Protein AF-A0A368B8K3-F1 (afdb_monomer_lite)

Foldseek 3Di:
DVCCLQDLVNLLLLLLVLCCVQPLPVQPVDPDPDCSVVCSVPRNVLSCVPCSVLSVVLSCCLLVVVDDNVVSLCVSLVCQLVCCCPRRVGPSVSSNVSSVVSSVVVVVSSVVSVVVD

Structure (mmCIF, N/CA/C/O backbone):
data_AF-A0A368B8K3-F1
#
_entry.id   AF-A0A368B8K3-F1
#
loop_
_atom_site.group_PDB
_atom_site.id
_atom_site.type_symbol
_atom_site.label_atom_id
_atom_site.label_alt_id
_atom_site.label_comp_id
_atom_site.label_asym_id
_atom_site.label_entity_id
_atom_site.label_seq_id
_atom_site.pdbx_PDB_ins_code
_atom_site.Cartn_x
_atom_site.Cartn_y
_atom_site.Cartn_z
_atom_site.occupancy
_atom_site.B_iso_or_equiv
_atom_site.auth_seq_id
_atom_site.auth_comp_id
_atom_site.auth_asym_id
_atom_site.auth_atom_id
_atom_site.pdbx_PDB_model_num
ATOM 1 N N . MET A 1 1 ? -22.021 7.326 3.761 1.00 44.00 1 MET A N 1
ATOM 2 C CA . MET A 1 1 ? -20.615 7.774 3.904 1.00 44.00 1 MET A CA 1
ATOM 3 C C . MET A 1 1 ? -19.718 6.682 4.477 1.00 44.00 1 MET A C 1
ATOM 5 O O . MET A 1 1 ? -18.581 6.598 4.039 1.00 44.00 1 MET A O 1
ATOM 9 N N . GLU A 1 2 ? -20.219 5.807 5.356 1.00 50.88 2 GLU A N 1
ATOM 10 C CA . GLU A 1 2 ? -19.460 4.675 5.924 1.00 50.88 2 GLU A CA 1
ATOM 11 C C . GLU A 1 2 ? -18.819 3.769 4.862 1.00 50.88 2 GLU A C 1
ATOM 13 O O . GLU A 1 2 ? -17.630 3.496 4.945 1.00 50.88 2 GLU A O 1
ATOM 18 N N . TYR A 1 3 ? -19.544 3.410 3.793 1.00 48.22 3 TYR A N 1
ATOM 19 C CA . TYR A 1 3 ? -19.029 2.558 2.704 1.00 48.22 3 TYR A CA 1
ATOM 20 C C . TYR A 1 3 ? -17.790 3.108 1.974 1.00 48.22 3 TYR A C 1
ATOM 22 O O . TYR A 1 3 ? -16.981 2.330 1.472 1.00 48.22 3 TYR A O 1
ATOM 30 N N . PHE A 1 4 ? -17.630 4.434 1.900 1.00 47.19 4 PHE A N 1
ATOM 31 C CA . PHE A 1 4 ? -16.446 5.045 1.285 1.00 47.19 4 PHE A CA 1
ATOM 32 C C . PHE A 1 4 ? -15.253 5.050 2.243 1.00 47.19 4 PHE A C 1
ATOM 34 O O . PHE A 1 4 ? -14.121 4.907 1.801 1.00 47.19 4 PHE A O 1
ATOM 41 N N . VAL A 1 5 ? -15.490 5.170 3.551 1.00 52.84 5 VAL A N 1
ATOM 42 C CA . VAL A 1 5 ? -14.419 5.139 4.555 1.00 52.84 5 VAL A CA 1
ATOM 43 C C . VAL A 1 5 ? -13.932 3.713 4.794 1.00 52.84 5 VAL A C 1
ATOM 45 O O . VAL A 1 5 ? -12.755 3.545 5.097 1.00 52.84 5 VAL A O 1
ATOM 48 N N . THR A 1 6 ? -14.783 2.694 4.627 1.00 60.03 6 THR A N 1
ATOM 49 C CA . THR A 1 6 ? -14.506 1.302 5.031 1.00 60.03 6 THR A CA 1
ATOM 50 C C . THR A 1 6 ? -14.031 0.371 3.916 1.00 60.03 6 THR A C 1
ATOM 52 O O . THR A 1 6 ? -13.554 -0.722 4.219 1.00 60.03 6 THR A O 1
ATOM 55 N N . SER A 1 7 ? -14.129 0.761 2.641 1.00 76.69 7 SER A N 1
ATOM 56 C CA . SER A 1 7 ? -13.900 -0.188 1.547 1.00 76.69 7 SER A CA 1
ATOM 57 C C . SER A 1 7 ? -12.412 -0.411 1.227 1.00 76.69 7 SER A C 1
ATOM 59 O O . SER A 1 7 ? -11.745 0.525 0.781 1.00 76.69 7 SER A O 1
ATOM 61 N N . PRO A 1 8 ? -11.897 -1.655 1.311 1.00 79.62 8 PRO A N 1
ATOM 62 C CA . PRO A 1 8 ? -10.548 -1.996 0.850 1.00 79.62 8 PRO A CA 1
ATOM 63 C C . PRO A 1 8 ? -10.360 -1.839 -0.674 1.00 79.62 8 PRO A C 1
ATOM 65 O O . PRO A 1 8 ? -9.225 -1.782 -1.145 1.00 79.62 8 PRO A O 1
ATOM 68 N N . LEU A 1 9 ? -11.446 -1.699 -1.459 1.00 81.44 9 LEU A N 1
ATOM 69 C CA . LEU A 1 9 ? -11.365 -1.277 -2.872 1.00 81.44 9 LEU A CA 1
ATOM 70 C C . LEU A 1 9 ? -10.834 0.134 -3.003 1.00 81.44 9 LEU A C 1
ATOM 72 O O . LEU A 1 9 ? -10.053 0.392 -3.916 1.00 81.44 9 LEU A O 1
ATOM 76 N N . LEU A 1 10 ? -11.225 1.031 -2.102 1.00 83.75 10 LEU A N 1
ATOM 77 C CA . LEU A 1 10 ? -10.776 2.409 -2.180 1.00 83.75 10 LEU A CA 1
ATOM 78 C C . LEU A 1 10 ? -9.271 2.513 -1.911 1.00 83.75 10 LEU A C 1
ATOM 80 O O . LEU A 1 10 ? -8.584 3.232 -2.630 1.00 83.75 10 LEU A O 1
ATOM 84 N N . ASP A 1 11 ? -8.750 1.737 -0.959 1.00 86.19 11 ASP A N 1
ATOM 85 C CA . ASP A 1 11 ? -7.312 1.674 -0.666 1.00 86.19 11 ASP A CA 1
ATOM 86 C C . ASP A 1 11 ? -6.508 1.275 -1.905 1.00 86.19 11 ASP A C 1
ATOM 88 O O . ASP A 1 11 ? -5.478 1.866 -2.225 1.00 86.19 11 ASP A O 1
ATOM 92 N N . LEU A 1 12 ? -7.013 0.289 -2.645 1.00 84.75 12 LEU A N 1
ATOM 93 C CA . LEU A 1 12 ? -6.389 -0.189 -3.870 1.00 84.75 12 LEU A CA 1
ATOM 94 C C . LEU A 1 12 ? -6.479 0.811 -5.019 1.00 84.75 12 LEU A C 1
ATOM 96 O O . LEU A 1 12 ? -5.519 0.966 -5.781 1.00 84.75 12 LEU A O 1
ATOM 100 N N . VAL A 1 13 ? -7.606 1.513 -5.137 1.00 85.00 13 VAL A N 1
ATOM 101 C CA . VAL A 1 13 ? -7.756 2.629 -6.078 1.00 85.00 13 VAL A CA 1
ATOM 102 C C . VAL A 1 13 ? -6.760 3.739 -5.738 1.00 85.00 13 VAL A C 1
ATOM 104 O O . VAL A 1 13 ? -6.095 4.265 -6.623 1.00 85.00 13 VAL A O 1
ATOM 107 N N . ILE A 1 14 ? -6.574 4.063 -4.460 1.00 87.50 14 ILE A N 1
ATOM 108 C CA . ILE A 1 14 ? -5.621 5.097 -4.042 1.00 87.50 14 ILE A CA 1
ATOM 109 C C . ILE A 1 14 ? -4.185 4.654 -4.307 1.00 87.50 14 ILE A C 1
ATOM 111 O O . ILE A 1 14 ? -3.414 5.424 -4.876 1.00 87.50 14 ILE A O 1
ATOM 115 N N . LEU A 1 15 ? -3.829 3.408 -3.989 1.00 86.94 15 LEU A N 1
ATOM 116 C CA . LEU A 1 15 ? -2.506 2.865 -4.292 1.00 86.94 15 LEU A CA 1
ATOM 117 C C . LEU A 1 15 ? -2.207 2.916 -5.797 1.00 86.94 15 LEU A C 1
ATOM 119 O O . LEU A 1 15 ? -1.130 3.354 -6.199 1.00 86.94 15 LEU A O 1
ATOM 123 N N . THR A 1 16 ? -3.166 2.524 -6.638 1.00 82.50 16 THR A N 1
ATOM 124 C CA . THR A 1 16 ? -3.013 2.598 -8.100 1.00 82.50 16 THR A CA 1
ATOM 125 C C . THR A 1 16 ? -2.914 4.040 -8.598 1.00 82.50 16 THR A C 1
ATOM 127 O O . THR A 1 16 ? -2.057 4.329 -9.430 1.00 82.50 16 THR A O 1
ATOM 130 N N . VAL A 1 17 ? -3.685 4.980 -8.049 1.00 84.25 17 VAL A N 1
ATOM 131 C CA . VAL A 1 17 ? -3.542 6.411 -8.366 1.00 84.25 17 VAL A CA 1
ATOM 132 C C . VAL A 1 17 ? -2.158 6.938 -7.971 1.00 84.25 17 VAL A C 1
ATOM 134 O O . VAL A 1 17 ? -1.524 7.632 -8.763 1.00 84.25 17 VAL A O 1
ATOM 137 N N . LEU A 1 18 ? -1.637 6.576 -6.796 1.00 86.38 18 LEU A N 1
ATOM 138 C CA . LEU A 1 18 ? -0.289 6.966 -6.368 1.00 86.38 18 LEU A CA 1
ATOM 139 C C . LEU A 1 18 ? 0.784 6.396 -7.303 1.00 86.38 18 LEU A C 1
ATOM 141 O O . LEU A 1 18 ? 1.700 7.114 -7.702 1.00 86.38 18 LEU A O 1
ATOM 145 N N . MET A 1 19 ? 0.654 5.131 -7.703 1.00 81.06 19 MET A N 1
ATOM 146 C CA . MET A 1 19 ? 1.542 4.520 -8.695 1.00 81.06 19 MET A CA 1
ATOM 147 C C . MET A 1 19 ? 1.473 5.244 -10.044 1.00 81.06 19 MET A C 1
ATOM 149 O O . MET A 1 19 ? 2.508 5.460 -10.670 1.00 81.06 19 MET A O 1
ATOM 153 N N . PHE A 1 20 ? 0.289 5.675 -10.480 1.00 80.06 20 PHE A N 1
ATOM 154 C CA . PHE A 1 20 ? 0.143 6.468 -11.699 1.00 80.06 20 PHE A CA 1
ATOM 155 C C . PHE A 1 20 ? 0.825 7.835 -11.570 1.00 80.06 20 PHE A C 1
ATOM 157 O O . PHE A 1 20 ? 1.594 8.232 -12.437 1.00 80.06 20 PHE A O 1
ATOM 164 N N . ILE A 1 21 ? 0.606 8.554 -10.471 1.00 81.75 21 ILE A N 1
ATOM 165 C CA . ILE A 1 21 ? 1.192 9.886 -10.271 1.00 81.75 21 ILE A CA 1
ATOM 166 C C . ILE A 1 21 ? 2.723 9.812 -10.211 1.00 81.75 21 ILE A C 1
ATOM 168 O O . ILE A 1 21 ? 3.409 10.618 -10.838 1.00 81.75 21 ILE A O 1
ATOM 172 N N . PHE A 1 22 ? 3.268 8.849 -9.464 1.00 80.56 22 PHE A N 1
ATOM 173 C CA . PHE A 1 22 ? 4.697 8.818 -9.152 1.00 80.56 22 PHE A CA 1
ATOM 174 C C . PHE A 1 22 ? 5.537 7.925 -10.066 1.00 80.56 22 PHE A C 1
ATOM 176 O O . PHE A 1 22 ? 6.749 8.139 -10.131 1.00 80.56 22 PHE A O 1
ATOM 183 N N . ALA A 1 23 ? 4.937 6.948 -10.750 1.00 72.00 23 ALA A N 1
ATOM 184 C CA . ALA A 1 23 ? 5.664 5.921 -11.500 1.00 72.00 23 ALA A CA 1
ATOM 185 C C . ALA A 1 23 ? 5.148 5.677 -12.933 1.00 72.00 23 ALA A C 1
ATOM 187 O O . ALA A 1 23 ? 5.646 4.771 -13.590 1.00 72.00 23 ALA A O 1
ATOM 188 N N . ARG A 1 24 ? 4.213 6.481 -13.469 1.00 66.88 24 ARG A N 1
ATOM 189 C CA . ARG A 1 24 ? 3.629 6.296 -14.823 1.00 66.88 24 ARG A CA 1
ATOM 190 C C . ARG A 1 24 ? 4.637 6.194 -15.974 1.00 66.88 24 ARG A C 1
ATOM 192 O O . ARG A 1 24 ? 4.331 5.531 -16.960 1.00 66.88 24 ARG A O 1
ATOM 199 N N . HIS A 1 25 ? 5.772 6.888 -15.894 1.00 56.66 25 HIS A N 1
ATOM 200 C CA . HIS A 1 25 ? 6.722 7.024 -17.010 1.00 56.66 25 HIS A CA 1
ATOM 201 C C . HIS A 1 25 ? 7.987 6.163 -16.882 1.00 56.66 25 HIS A C 1
ATOM 203 O O . HIS A 1 25 ? 8.699 6.005 -17.863 1.00 56.66 25 HIS A O 1
ATOM 209 N N . GLU A 1 26 ? 8.256 5.596 -15.705 1.00 54.81 26 GLU A N 1
ATOM 210 C CA . GLU A 1 26 ? 9.460 4.779 -15.403 1.00 54.81 26 GLU A CA 1
ATOM 211 C C . GLU A 1 26 ? 9.097 3.293 -15.235 1.00 54.81 26 GLU A C 1
ATOM 213 O O . GLU A 1 26 ? 9.744 2.483 -14.580 1.00 54.81 26 GLU A O 1
ATOM 218 N N . ALA A 1 27 ? 7.957 3.000 -15.819 1.00 52.84 27 ALA A N 1
ATOM 219 C CA . ALA A 1 27 ? 7.172 1.814 -15.786 1.00 52.84 27 ALA A CA 1
ATOM 220 C C . ALA A 1 27 ? 7.633 0.843 -16.871 1.00 52.84 27 ALA A C 1
ATOM 222 O O . ALA A 1 27 ? 6.938 0.669 -17.870 1.00 52.84 27 ALA A O 1
ATOM 223 N N . ASP A 1 28 ? 8.782 0.194 -16.703 1.00 48.56 28 ASP A N 1
ATOM 224 C CA . ASP A 1 28 ? 9.299 -0.781 -17.682 1.00 48.56 28 ASP A CA 1
ATOM 225 C C . ASP A 1 28 ? 8.441 -2.070 -17.789 1.00 48.56 28 ASP A C 1
ATOM 227 O O . ASP A 1 28 ? 8.899 -3.123 -18.228 1.00 48.56 28 ASP A O 1
ATOM 231 N N . TRP A 1 29 ? 7.162 -2.026 -17.401 1.00 53.97 29 TRP A N 1
ATOM 232 C CA . TRP A 1 29 ? 6.196 -3.111 -17.574 1.00 53.97 29 TRP A CA 1
ATOM 233 C C . TRP A 1 29 ? 5.579 -3.173 -18.983 1.00 53.97 29 TRP A C 1
ATOM 235 O O . TRP A 1 29 ? 4.702 -4.005 -19.22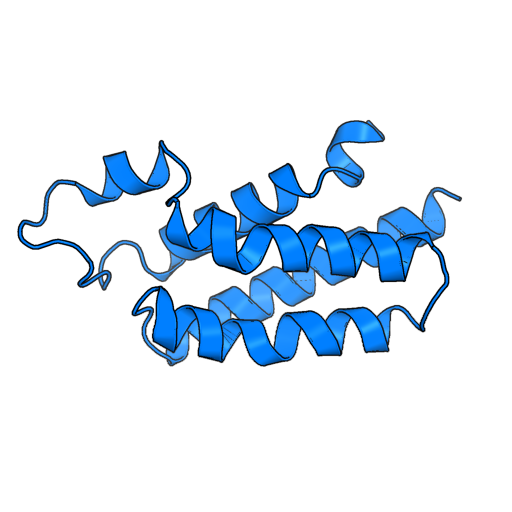2 1.00 53.97 29 TRP A O 1
ATOM 245 N N . GLU A 1 30 ? 6.032 -2.334 -19.921 1.00 44.22 30 GLU A N 1
ATOM 246 C CA . GLU A 1 30 ? 5.542 -2.285 -21.300 1.00 44.22 30 GLU A CA 1
ATOM 247 C C . GLU A 1 30 ? 6.636 -2.568 -22.340 1.00 44.22 30 GLU A C 1
ATOM 249 O O . GLU A 1 30 ? 7.451 -1.693 -22.637 1.00 44.22 30 GLU A O 1
ATOM 254 N N . PRO A 1 31 ? 6.608 -3.732 -23.017 1.00 40.75 31 PRO A N 1
ATOM 255 C CA . PRO A 1 31 ? 7.189 -3.836 -24.345 1.00 40.75 31 PRO A CA 1
ATOM 256 C C . PRO A 1 31 ? 6.277 -3.058 -25.313 1.00 40.75 31 PRO A C 1
ATOM 258 O O . PRO A 1 31 ? 5.378 -3.621 -25.933 1.00 40.75 31 PRO A O 1
ATOM 261 N N . GLY A 1 32 ? 6.458 -1.736 -25.384 1.00 44.56 32 GLY A N 1
ATOM 262 C CA . GLY A 1 32 ? 5.737 -0.840 -26.296 1.00 44.56 32 GLY A CA 1
ATOM 263 C C . GLY A 1 32 ? 5.027 0.305 -25.573 1.00 44.56 32 GLY A C 1
ATOM 264 O O . GLY A 1 32 ? 3.926 0.130 -25.059 1.00 44.56 32 GLY A O 1
ATOM 265 N N . GLY A 1 33 ? 5.658 1.484 -25.570 1.00 43.91 33 GLY A N 1
ATOM 266 C CA . GLY A 1 33 ? 5.277 2.677 -24.802 1.00 43.91 33 GLY A CA 1
ATOM 267 C C . GLY A 1 33 ? 3.986 3.389 -25.225 1.00 43.91 33 GLY A C 1
ATOM 268 O O . GLY A 1 33 ? 4.016 4.571 -25.552 1.00 43.91 33 GLY A O 1
ATOM 269 N N . SER A 1 34 ? 2.842 2.705 -25.192 1.00 38.25 34 SER A N 1
ATOM 270 C CA . SER A 1 34 ? 1.531 3.314 -25.470 1.00 38.25 34 SER A CA 1
ATOM 271 C C . SER A 1 34 ? 0.369 2.737 -24.646 1.00 38.25 34 SER A C 1
ATOM 273 O O . SER A 1 34 ? -0.772 3.159 -24.848 1.00 38.25 34 SER A O 1
ATOM 275 N N . ARG A 1 35 ? 0.589 1.788 -23.726 1.00 45.62 35 ARG A N 1
ATOM 276 C CA . ARG A 1 35 ? -0.495 1.094 -22.998 1.00 45.62 35 ARG A CA 1
ATOM 277 C C . ARG A 1 35 ? -0.617 1.478 -21.522 1.00 45.62 35 ARG A C 1
ATOM 279 O O . ARG A 1 35 ? -1.556 1.009 -20.871 1.00 45.62 35 ARG A O 1
ATOM 286 N N . SER A 1 36 ? 0.217 2.396 -21.025 1.00 45.06 36 SER A N 1
ATOM 287 C CA . SER A 1 36 ? 0.257 2.684 -19.585 1.00 45.06 36 SER A CA 1
ATOM 288 C C . SER A 1 36 ? -1.071 3.246 -19.083 1.00 45.06 36 SER A C 1
ATOM 290 O O . SER A 1 36 ? -1.515 2.908 -17.995 1.00 45.06 36 SER A O 1
ATOM 292 N N . ALA A 1 37 ? -1.798 3.997 -19.915 1.00 43.34 37 ALA A N 1
ATOM 293 C CA . ALA A 1 37 ? -3.134 4.499 -19.590 1.00 43.34 37 ALA A CA 1
ATOM 294 C C . ALA A 1 37 ? -4.234 3.409 -19.547 1.00 43.34 37 ALA A C 1
ATOM 296 O O . ALA A 1 37 ? -5.192 3.542 -18.784 1.00 43.34 37 ALA A O 1
ATOM 297 N N . MET A 1 38 ? -4.107 2.321 -20.321 1.00 38.34 38 MET A N 1
ATOM 298 C CA . MET A 1 38 ? -5.080 1.211 -20.328 1.00 38.34 38 MET A CA 1
ATOM 299 C C . MET A 1 38 ? -4.868 0.226 -19.165 1.00 38.34 38 MET A C 1
ATOM 301 O O . MET A 1 38 ? -5.824 -0.345 -18.649 1.00 38.34 38 MET A O 1
ATOM 305 N N . PHE A 1 39 ? -3.627 0.073 -18.697 1.00 47.44 39 PHE A N 1
ATOM 306 C CA . PHE A 1 39 ? -3.285 -0.770 -17.541 1.00 47.44 39 PHE A CA 1
ATOM 307 C C . PHE A 1 39 ? -3.611 -0.142 -16.176 1.00 47.44 39 PHE A C 1
ATOM 309 O O . PHE A 1 39 ? -3.560 -0.833 -15.163 1.00 47.44 39 PHE A O 1
ATOM 316 N N . PHE A 1 40 ? -3.908 1.161 -16.138 1.00 48.81 40 PHE A N 1
ATOM 317 C CA . PHE A 1 40 ? -4.390 1.859 -14.940 1.00 48.81 40 PHE A CA 1
ATOM 318 C C . PHE A 1 40 ? -5.913 2.028 -14.914 1.00 48.81 40 PHE A C 1
ATOM 320 O O . PHE A 1 40 ? -6.482 2.195 -13.839 1.00 48.81 40 PHE A O 1
ATOM 327 N N . THR A 1 41 ? -6.582 1.974 -16.071 1.00 46.47 41 THR A N 1
ATOM 328 C CA . THR A 1 41 ? -8.054 2.012 -16.159 1.00 46.47 41 THR A CA 1
ATOM 329 C C . THR A 1 41 ? -8.690 0.679 -15.763 1.00 46.47 41 THR A C 1
ATOM 331 O O . THR A 1 41 ? -9.774 0.672 -15.187 1.00 46.47 41 THR A O 1
ATOM 334 N N . LEU A 1 42 ? -7.996 -0.439 -15.988 1.00 52.12 42 LEU A N 1
ATOM 335 C CA . LEU A 1 42 ? -8.264 -1.717 -15.330 1.00 52.12 42 LEU A CA 1
ATOM 336 C C . LEU A 1 42 ? -7.207 -1.924 -14.252 1.00 52.12 42 LEU A C 1
ATOM 338 O O . LEU A 1 42 ? -6.030 -1.975 -14.586 1.00 52.12 42 LEU A O 1
ATOM 342 N N . LEU A 1 43 ? -7.613 -2.042 -12.981 1.00 55.47 43 LEU A N 1
ATOM 343 C CA . LEU A 1 43 ? -6.726 -2.383 -11.861 1.00 55.47 43 LEU A CA 1
ATOM 344 C C . LEU A 1 43 ? -5.715 -3.444 -12.324 1.00 55.47 43 LEU A C 1
ATOM 346 O O . LEU A 1 43 ? -6.126 -4.540 -12.710 1.00 55.47 43 LEU A O 1
ATOM 350 N N . ASN A 1 44 ? -4.414 -3.129 -12.323 1.00 67.06 44 ASN A N 1
ATOM 351 C CA . ASN A 1 44 ? -3.407 -4.107 -12.718 1.00 67.06 44 ASN A CA 1
ATOM 352 C C . ASN A 1 44 ? -3.630 -5.372 -11.868 1.00 67.06 44 ASN A C 1
ATOM 354 O O . ASN A 1 44 ? -3.562 -5.284 -10.637 1.00 67.06 44 ASN A O 1
ATOM 358 N N . PRO A 1 45 ? -3.909 -6.539 -12.475 1.00 69.25 45 PRO A N 1
ATOM 359 C CA . PRO A 1 45 ? -4.298 -7.731 -11.729 1.00 69.25 45 PRO A CA 1
ATOM 360 C C . PRO A 1 45 ? -3.220 -8.149 -10.725 1.00 69.25 45 PRO A C 1
ATOM 362 O O . PRO A 1 45 ? -3.543 -8.668 -9.662 1.00 69.25 45 PRO A O 1
ATOM 365 N N . LYS A 1 46 ? -1.943 -7.839 -10.995 1.00 73.44 46 LYS A N 1
ATOM 366 C CA . LYS A 1 46 ? -0.849 -8.050 -10.037 1.00 73.44 46 LYS A CA 1
ATOM 367 C C . LYS A 1 46 ? -1.005 -7.180 -8.791 1.00 73.44 46 LYS A C 1
ATOM 369 O O . LYS A 1 46 ? -0.829 -7.670 -7.682 1.00 73.44 46 LYS A O 1
ATOM 374 N N . VAL A 1 47 ? -1.361 -5.909 -8.969 1.00 77.12 47 VAL A N 1
ATOM 375 C CA . VAL A 1 47 ? -1.572 -4.966 -7.863 1.00 77.12 47 VAL A CA 1
ATOM 376 C C . VAL A 1 47 ? -2.787 -5.398 -7.040 1.00 77.12 47 VAL A C 1
ATOM 378 O O . VAL A 1 47 ? -2.701 -5.462 -5.817 1.00 77.12 47 VAL A O 1
ATOM 381 N N . ALA A 1 48 ? -3.877 -5.798 -7.700 1.00 79.94 48 ALA A N 1
ATOM 382 C CA . ALA A 1 48 ? -5.043 -6.360 -7.023 1.00 79.94 48 ALA A CA 1
ATOM 383 C C . ALA A 1 48 ? -4.657 -7.577 -6.167 1.00 79.94 48 ALA A C 1
ATOM 385 O O . ALA A 1 48 ? -4.869 -7.577 -4.964 1.00 79.94 48 ALA A O 1
ATOM 386 N N . ILE A 1 49 ? -4.024 -8.591 -6.762 1.00 82.75 49 ILE A N 1
ATOM 387 C CA . ILE A 1 49 ? -3.713 -9.856 -6.081 1.00 82.75 49 ILE A CA 1
ATOM 388 C C . ILE A 1 49 ? -2.751 -9.656 -4.901 1.00 82.75 49 ILE A C 1
ATOM 390 O O . ILE A 1 49 ? -2.910 -10.300 -3.867 1.00 82.75 49 ILE A O 1
ATOM 394 N N . ILE A 1 50 ? -1.763 -8.770 -5.038 1.00 82.75 50 ILE A N 1
ATOM 395 C CA . ILE A 1 50 ? -0.720 -8.580 -4.021 1.00 82.75 50 ILE A CA 1
ATOM 396 C C . ILE A 1 50 ? -1.198 -7.668 -2.888 1.00 82.75 50 ILE A C 1
ATOM 398 O O . ILE A 1 50 ? -0.956 -7.969 -1.719 1.00 82.75 50 ILE A O 1
ATOM 402 N N . PHE A 1 51 ? -1.871 -6.560 -3.212 1.00 85.94 51 PHE A N 1
ATOM 403 C CA . PHE A 1 51 ? -2.179 -5.516 -2.232 1.00 85.94 51 PHE A CA 1
ATOM 404 C C . PHE A 1 51 ? -3.621 -5.568 -1.711 1.00 85.94 51 PHE A C 1
ATOM 406 O O . PHE A 1 51 ? -3.862 -5.070 -0.613 1.00 85.94 51 PHE A O 1
ATOM 413 N N . TRP A 1 52 ? -4.564 -6.225 -2.406 1.00 83.94 52 TRP A N 1
ATOM 414 C CA . TRP A 1 52 ? -5.933 -6.428 -1.895 1.00 83.94 52 TRP A CA 1
ATOM 415 C C . TRP A 1 52 ? -5.943 -7.107 -0.524 1.00 83.94 52 TRP A C 1
ATOM 417 O O . TRP A 1 52 ? -6.534 -6.548 0.403 1.00 83.94 52 TRP A O 1
ATOM 427 N N . PRO A 1 53 ? -5.252 -8.251 -0.328 1.00 85.81 53 PRO A N 1
ATOM 428 C CA . PRO A 1 53 ? -5.257 -8.923 0.967 1.00 85.81 53 PRO A CA 1
ATOM 429 C C . PRO A 1 53 ? -4.652 -8.050 2.069 1.00 85.81 53 PRO A C 1
ATOM 431 O O . PRO A 1 53 ? -5.111 -8.096 3.203 1.00 85.81 53 PRO A O 1
ATOM 434 N N . GLN A 1 54 ? -3.657 -7.222 1.737 1.00 85.25 54 GLN A N 1
ATOM 435 C CA . GLN A 1 54 ? -3.007 -6.319 2.688 1.00 85.25 54 GLN A CA 1
ATOM 436 C C . GLN A 1 54 ? -3.941 -5.199 3.143 1.00 85.25 54 GLN A C 1
ATOM 438 O O . GLN A 1 54 ? -4.021 -4.925 4.336 1.00 85.25 54 GLN A O 1
ATOM 443 N N . CYS A 1 55 ? -4.686 -4.596 2.214 1.00 84.62 55 CYS A N 1
ATOM 444 C CA . CYS A 1 55 ? -5.664 -3.554 2.526 1.00 84.62 55 CYS A CA 1
ATOM 445 C C . CYS A 1 55 ? -6.799 -4.110 3.401 1.00 84.62 55 CYS A C 1
ATOM 447 O O . CYS A 1 55 ? -7.135 -3.532 4.435 1.00 84.62 55 CYS A O 1
ATOM 449 N N . VAL A 1 56 ? -7.327 -5.287 3.038 1.00 85.06 56 VAL A N 1
ATOM 450 C CA . VAL A 1 56 ? -8.355 -5.988 3.823 1.00 85.06 56 VAL A CA 1
ATOM 451 C C . VAL A 1 56 ? -7.846 -6.314 5.227 1.00 85.06 56 VAL A C 1
ATOM 453 O O . VAL A 1 56 ? -8.494 -5.959 6.208 1.00 85.06 56 VAL A O 1
ATOM 456 N N . LEU A 1 57 ? -6.679 -6.954 5.344 1.00 85.12 57 LEU A N 1
ATOM 457 C CA . LEU A 1 57 ? -6.123 -7.356 6.637 1.00 85.12 57 LEU A CA 1
ATOM 458 C C . LEU A 1 57 ? -5.786 -6.153 7.520 1.00 85.12 57 LEU A C 1
ATOM 460 O O . LEU A 1 57 ? -6.088 -6.186 8.708 1.00 85.12 57 LEU A O 1
ATOM 464 N N . CYS A 1 58 ? -5.219 -5.082 6.959 1.00 84.00 58 CYS A N 1
ATOM 465 C CA . CYS A 1 58 ? -4.925 -3.865 7.714 1.00 84.00 58 CYS A CA 1
ATOM 466 C C . CYS A 1 58 ? -6.198 -3.278 8.332 1.00 84.00 58 CYS A C 1
ATOM 468 O O . CYS A 1 58 ? -6.206 -2.931 9.510 1.00 84.00 58 CYS A O 1
ATOM 470 N N . ARG A 1 59 ? -7.290 -3.212 7.563 1.00 81.19 59 ARG A N 1
ATOM 471 C CA . ARG A 1 59 ? -8.579 -2.706 8.050 1.00 81.19 59 ARG A CA 1
ATOM 472 C C . ARG A 1 59 ? -9.219 -3.624 9.082 1.00 81.19 59 ARG A C 1
ATOM 474 O O . ARG A 1 59 ? -9.692 -3.126 10.095 1.00 81.19 59 ARG A O 1
ATOM 481 N N . LEU A 1 60 ? -9.198 -4.939 8.861 1.00 83.00 60 LEU A N 1
ATOM 482 C CA . LEU A 1 60 ? -9.716 -5.914 9.828 1.00 83.00 60 LEU A CA 1
ATOM 483 C 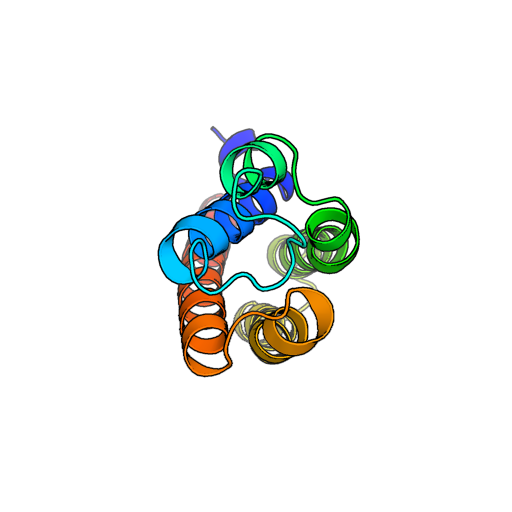C . LEU A 1 60 ? -8.968 -5.841 11.162 1.00 83.00 60 LEU A C 1
ATOM 485 O O . LEU A 1 60 ? -9.587 -5.903 12.217 1.00 83.00 60 LEU A O 1
ATOM 489 N N . LEU A 1 61 ? -7.646 -5.680 11.121 1.00 83.50 61 LEU A N 1
ATOM 490 C CA . LEU A 1 61 ? -6.822 -5.584 12.323 1.00 83.50 61 LEU A CA 1
ATOM 491 C C . LEU A 1 61 ? -7.027 -4.263 13.072 1.00 83.50 61 LEU A C 1
ATOM 493 O O . LEU A 1 61 ? -7.037 -4.266 14.299 1.00 83.50 61 LEU A O 1
ATOM 497 N N . VAL A 1 62 ? -7.202 -3.152 12.348 1.00 78.88 62 VAL A N 1
ATOM 498 C CA . VAL A 1 62 ? -7.443 -1.828 12.944 1.00 78.88 62 VAL A CA 1
ATOM 499 C C . VAL A 1 62 ? -8.861 -1.700 13.503 1.00 78.88 62 VAL A C 1
ATOM 501 O O . VAL A 1 62 ? -9.009 -1.203 14.615 1.00 78.88 62 VAL A O 1
ATOM 504 N N . GLY A 1 63 ? -9.877 -2.125 12.745 1.00 76.31 63 GLY A N 1
ATOM 505 C CA . GLY A 1 63 ? -11.289 -2.012 13.125 1.00 76.31 63 GLY A CA 1
ATOM 506 C C . GLY A 1 63 ? -11.783 -3.127 14.048 1.00 76.31 63 GLY A C 1
ATOM 507 O O . GLY A 1 63 ? -12.747 -2.935 14.769 1.00 76.31 63 GLY A O 1
ATOM 508 N N . GLY A 1 64 ? -11.126 -4.289 14.057 1.00 77.19 64 GLY A N 1
ATOM 509 C CA . GLY A 1 64 ? -11.445 -5.389 14.972 1.00 77.19 64 GLY A CA 1
ATOM 510 C C . GLY A 1 64 ? -10.760 -5.290 16.336 1.00 77.19 64 GLY A C 1
ATOM 511 O O . GLY A 1 64 ? -10.826 -6.250 17.098 1.00 77.19 64 GLY A O 1
ATOM 512 N N . ASP A 1 65 ? -10.042 -4.195 16.614 1.00 73.88 65 ASP A N 1
ATOM 513 C CA . ASP A 1 65 ? -9.287 -3.981 17.859 1.00 73.88 65 ASP A CA 1
ATOM 514 C C . ASP A 1 65 ? -8.270 -5.086 18.215 1.00 73.88 65 ASP A C 1
ATOM 516 O O . ASP A 1 65 ? -7.814 -5.205 19.351 1.00 73.88 65 ASP A O 1
ATOM 520 N N . LEU A 1 66 ? -7.857 -5.885 17.226 1.00 76.19 66 LEU A N 1
ATOM 521 C CA . LEU A 1 66 ? -7.019 -7.068 17.435 1.00 76.19 66 LEU A CA 1
ATOM 522 C C . LEU A 1 66 ? -5.576 -6.715 17.819 1.00 76.19 66 LEU A C 1
ATOM 524 O O . LEU A 1 66 ? -4.921 -7.482 18.525 1.00 76.19 66 LEU A O 1
ATOM 528 N N . ILE A 1 67 ? -5.067 -5.577 17.339 1.00 84.69 67 ILE A N 1
ATOM 529 C CA . ILE A 1 67 ? -3.719 -5.071 17.626 1.00 84.69 67 ILE A CA 1
ATOM 530 C C . ILE A 1 67 ? -3.704 -3.535 17.665 1.00 84.69 67 ILE A C 1
ATOM 532 O O . ILE A 1 67 ? -4.571 -2.895 17.064 1.00 84.69 67 ILE A O 1
ATOM 536 N N . PRO A 1 68 ? -2.692 -2.909 18.302 1.00 86.81 68 PRO A N 1
ATOM 537 C CA . PRO A 1 68 ? -2.549 -1.460 18.277 1.00 86.81 68 PRO A CA 1
ATOM 538 C C . PRO A 1 68 ? -2.470 -0.937 16.833 1.00 86.81 68 PRO A C 1
ATOM 540 O O . PRO A 1 68 ? -1.687 -1.472 16.039 1.00 86.81 68 PRO A O 1
ATOM 543 N N . PRO A 1 69 ? -3.194 0.137 16.472 1.00 84.06 69 PRO A N 1
ATOM 544 C CA . PRO A 1 69 ? -3.257 0.589 15.083 1.00 84.06 69 PRO A CA 1
ATOM 545 C C . PRO A 1 69 ? -1.904 0.984 14.489 1.00 84.06 69 PRO A C 1
ATOM 547 O O . PRO A 1 69 ? -1.644 0.745 13.315 1.00 84.06 69 PRO A O 1
ATOM 550 N N . ILE A 1 70 ? -1.004 1.521 15.315 1.00 85.50 70 ILE A N 1
ATOM 551 C CA . ILE A 1 70 ? 0.374 1.837 14.914 1.00 85.50 70 ILE A CA 1
ATOM 552 C C . ILE A 1 70 ? 1.113 0.566 14.472 1.00 85.50 70 ILE A C 1
ATOM 554 O O . ILE A 1 70 ? 1.823 0.577 13.470 1.00 85.50 70 ILE A O 1
ATOM 558 N N . VAL A 1 71 ? 0.919 -0.544 15.190 1.00 85.69 71 VAL A N 1
ATOM 559 C CA . VAL A 1 71 ? 1.543 -1.833 14.868 1.00 85.69 71 VAL A CA 1
ATOM 560 C C . VAL A 1 71 ? 0.962 -2.391 13.571 1.00 85.69 71 VAL A C 1
ATOM 562 O O . VAL A 1 71 ? 1.727 -2.821 12.711 1.00 85.69 71 VAL A O 1
ATOM 565 N N . ALA A 1 72 ? -0.361 -2.315 13.388 1.00 85.69 72 ALA A N 1
ATOM 566 C CA . ALA A 1 72 ? -1.006 -2.703 12.134 1.00 85.69 72 ALA A CA 1
ATOM 567 C C . ALA A 1 72 ? -0.425 -1.915 10.950 1.00 85.69 72 ALA A C 1
ATOM 569 O O . ALA A 1 72 ? 0.058 -2.506 9.987 1.00 85.69 72 ALA A O 1
ATOM 570 N N . LEU A 1 73 ? -0.379 -0.584 11.055 1.00 85.75 73 LEU A N 1
ATOM 571 C CA . LEU A 1 73 ? 0.160 0.284 10.011 1.00 85.75 73 LEU A CA 1
ATOM 572 C C . LEU A 1 73 ? 1.614 -0.054 9.676 1.00 85.75 73 LEU A C 1
ATOM 574 O O . LEU A 1 73 ? 1.946 -0.180 8.501 1.00 85.75 73 LEU A O 1
ATOM 578 N N . LEU A 1 74 ? 2.475 -0.263 10.675 1.00 87.12 74 LEU A N 1
ATOM 579 C CA . LEU A 1 74 ? 3.870 -0.642 10.437 1.00 87.12 74 LEU A CA 1
ATOM 580 C C . LEU A 1 74 ? 3.977 -1.962 9.663 1.00 87.12 74 LEU A C 1
ATOM 582 O O . LEU A 1 74 ? 4.720 -2.030 8.684 1.00 87.12 74 LEU A O 1
ATOM 586 N N . ILE A 1 75 ? 3.205 -2.983 10.047 1.00 87.56 75 ILE A N 1
ATOM 587 C CA . ILE A 1 75 ? 3.230 -4.302 9.397 1.00 87.56 75 ILE A CA 1
ATOM 588 C C . ILE A 1 75 ? 2.898 -4.207 7.904 1.00 87.56 75 ILE A C 1
ATOM 590 O O . ILE A 1 75 ? 3.514 -4.916 7.112 1.00 87.56 75 ILE A O 1
ATOM 594 N N . PHE A 1 76 ? 1.970 -3.334 7.501 1.00 85.31 76 PHE A N 1
ATOM 595 C CA . PHE A 1 76 ? 1.543 -3.230 6.099 1.00 85.31 76 PHE A CA 1
ATOM 596 C C . PHE A 1 76 ? 2.284 -2.154 5.300 1.00 85.31 76 PHE A C 1
ATOM 598 O O . PHE A 1 76 ? 2.480 -2.319 4.098 1.00 85.31 76 PHE A O 1
ATOM 605 N N . VAL A 1 77 ? 2.756 -1.083 5.940 1.00 85.44 77 VAL A N 1
ATOM 606 C CA 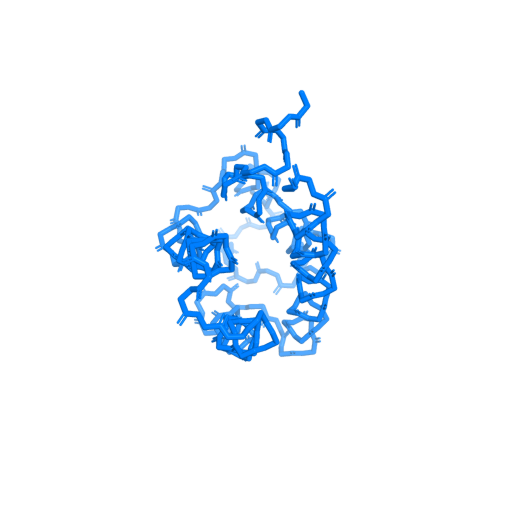. VAL A 1 77 ? 3.469 0.010 5.260 1.00 85.44 77 VAL A CA 1
ATOM 607 C C . VAL A 1 77 ? 4.941 -0.332 5.022 1.00 85.44 77 VAL A C 1
ATOM 609 O O . VAL A 1 77 ? 5.456 -0.041 3.942 1.00 85.44 77 VAL A O 1
ATOM 612 N N . LEU A 1 78 ? 5.629 -0.983 5.971 1.00 86.19 78 LEU A N 1
ATOM 613 C CA . LEU A 1 78 ? 7.046 -1.345 5.802 1.00 86.19 78 LEU A CA 1
ATOM 614 C C . LEU A 1 78 ? 7.322 -2.226 4.570 1.00 86.19 78 LEU A C 1
ATOM 616 O O . LEU A 1 78 ? 8.247 -1.910 3.817 1.00 86.19 78 LEU A O 1
ATOM 620 N N . PRO A 1 79 ? 6.568 -3.314 4.317 1.00 88.44 79 PRO A N 1
ATOM 621 C CA . PRO A 1 79 ? 6.811 -4.153 3.151 1.00 88.44 79 PRO A CA 1
ATOM 622 C C . PRO A 1 79 ? 6.316 -3.514 1.847 1.00 88.44 79 PRO A C 1
ATOM 624 O O . PRO A 1 79 ? 6.633 -4.013 0.770 1.00 88.44 79 PRO A O 1
ATOM 627 N N . LEU A 1 80 ? 5.578 -2.404 1.893 1.00 87.81 80 LEU A N 1
ATOM 628 C CA . LEU A 1 80 ? 4.944 -1.831 0.709 1.00 87.81 80 LEU A CA 1
ATOM 629 C C . LEU A 1 80 ? 5.973 -1.366 -0.337 1.00 87.81 80 LEU A C 1
ATOM 631 O O . LEU A 1 80 ? 5.856 -1.710 -1.512 1.00 87.81 80 LEU A O 1
ATOM 635 N N . ALA A 1 81 ? 7.029 -0.663 0.083 1.00 87.00 81 ALA A N 1
ATOM 636 C CA . ALA A 1 81 ? 8.107 -0.227 -0.809 1.00 87.00 81 ALA A CA 1
ATOM 637 C C . ALA A 1 81 ? 8.856 -1.400 -1.489 1.00 87.00 81 ALA A C 1
ATOM 639 O O . ALA A 1 81 ? 8.971 -1.389 -2.720 1.00 87.00 81 ALA A O 1
ATOM 640 N N . PRO A 1 82 ? 9.325 -2.445 -0.771 1.00 87.62 82 PRO A N 1
ATOM 641 C CA . PRO A 1 82 ? 9.959 -3.594 -1.417 1.00 87.62 82 PRO A CA 1
ATOM 642 C C . PRO A 1 82 ? 9.019 -4.408 -2.301 1.00 87.62 82 PRO A C 1
ATOM 644 O O . PRO A 1 82 ? 9.465 -4.927 -3.324 1.00 87.62 82 PRO A O 1
ATOM 647 N N . LEU A 1 83 ? 7.726 -4.482 -1.982 1.00 86.88 83 LEU A N 1
ATOM 648 C CA . LEU A 1 83 ? 6.746 -5.130 -2.853 1.00 86.88 83 LEU A CA 1
ATOM 649 C C . LEU A 1 83 ? 6.530 -4.350 -4.153 1.00 86.88 83 LEU A C 1
ATOM 651 O O . LEU A 1 83 ? 6.516 -4.949 -5.229 1.00 86.88 83 LEU A O 1
ATOM 655 N N . LEU A 1 84 ? 6.423 -3.022 -4.078 1.00 84.50 84 LEU A N 1
ATOM 656 C CA . LEU A 1 84 ? 6.317 -2.156 -5.254 1.00 84.50 84 LEU A CA 1
ATOM 657 C C . LEU A 1 84 ? 7.565 -2.251 -6.141 1.00 84.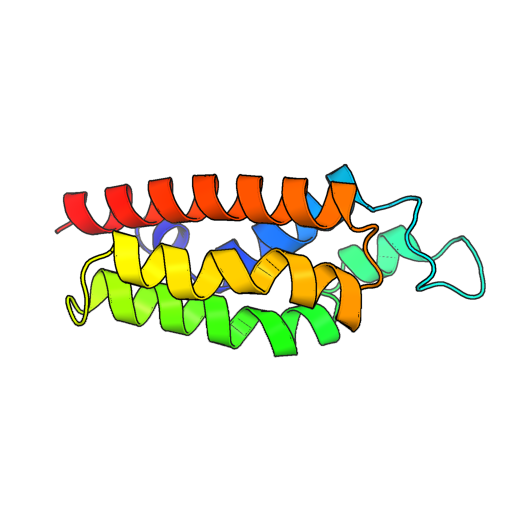50 84 LEU A C 1
ATOM 659 O O . LEU A 1 84 ? 7.442 -2.372 -7.360 1.00 84.50 84 LEU A O 1
ATOM 663 N N . TYR A 1 85 ? 8.757 -2.273 -5.542 1.00 84.50 85 TYR A N 1
ATOM 664 C CA . TYR A 1 85 ? 10.007 -2.445 -6.282 1.00 84.50 85 TYR A CA 1
ATOM 665 C C . TYR A 1 85 ? 10.097 -3.819 -6.955 1.00 84.50 85 TYR A C 1
ATOM 667 O O . TYR A 1 85 ? 10.385 -3.912 -8.145 1.00 84.50 85 TYR A O 1
ATOM 675 N N . ARG A 1 86 ? 9.807 -4.898 -6.218 1.00 82.69 86 ARG A N 1
ATOM 676 C CA . ARG A 1 86 ? 9.990 -6.272 -6.708 1.00 82.69 86 ARG A CA 1
ATOM 677 C C . ARG A 1 86 ? 8.920 -6.7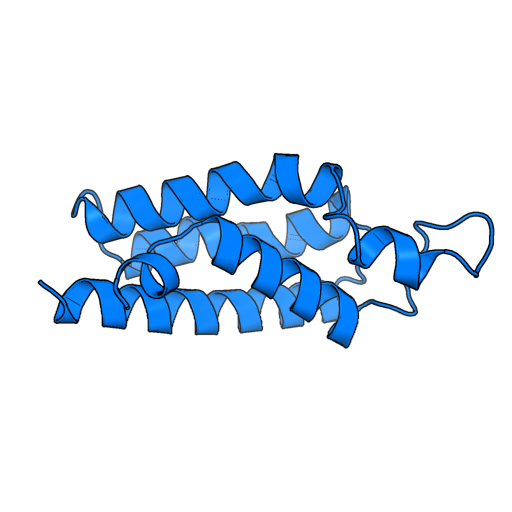18 -7.702 1.00 82.69 86 ARG A C 1
ATOM 679 O O . ARG A 1 86 ? 9.240 -7.427 -8.649 1.00 82.69 86 ARG A O 1
ATOM 686 N N . PHE A 1 87 ? 7.659 -6.366 -7.462 1.00 79.38 87 PHE A N 1
ATOM 687 C CA . PHE A 1 87 ? 6.529 -6.900 -8.230 1.00 79.38 87 PHE A CA 1
ATOM 688 C C . PHE A 1 87 ? 5.952 -5.917 -9.244 1.00 79.38 87 PHE A C 1
ATOM 690 O O . PHE A 1 87 ? 5.366 -6.349 -10.238 1.00 79.38 87 PHE A O 1
ATOM 697 N N . CYS A 1 88 ? 6.113 -4.615 -9.001 1.00 77.06 88 CYS A N 1
ATOM 698 C CA . CYS A 1 88 ? 5.627 -3.567 -9.896 1.00 77.06 88 CYS A CA 1
ATOM 699 C C . CYS A 1 88 ? 6.764 -2.841 -10.626 1.00 77.06 88 CYS A C 1
ATOM 701 O O . CYS A 1 88 ? 6.482 -1.903 -11.364 1.00 77.06 88 CYS A O 1
ATOM 703 N N . TYR A 1 89 ? 8.021 -3.261 -10.426 1.00 75.62 89 TYR A N 1
ATOM 704 C CA . TYR A 1 89 ? 9.218 -2.659 -11.027 1.00 75.62 89 TYR A CA 1
ATOM 705 C C . TYR A 1 89 ? 9.315 -1.142 -10.808 1.00 75.62 89 TYR A C 1
ATOM 707 O O . TYR A 1 89 ? 9.940 -0.428 -11.584 1.00 75.62 89 TYR A O 1
ATOM 715 N N . VAL A 1 90 ? 8.694 -0.632 -9.740 1.00 79.56 90 VAL A N 1
ATOM 716 C CA . VAL A 1 90 ? 8.710 0.796 -9.428 1.00 79.56 90 VAL A CA 1
ATOM 717 C C . VAL A 1 90 ? 10.094 1.163 -8.898 1.00 79.56 90 VAL A C 1
ATOM 719 O O . VAL A 1 90 ? 10.546 0.529 -7.943 1.00 79.56 90 VAL A O 1
ATOM 722 N N . PRO A 1 91 ? 10.758 2.208 -9.419 1.00 83.56 91 PRO A N 1
ATOM 723 C CA . PRO A 1 91 ? 12.061 2.636 -8.925 1.00 83.56 91 PRO A CA 1
ATOM 724 C C . PRO A 1 91 ? 12.058 2.869 -7.414 1.00 83.56 91 PRO A C 1
ATOM 726 O O . PRO A 1 91 ? 11.157 3.508 -6.872 1.00 83.56 91 PRO A O 1
ATOM 729 N N . TRP A 1 92 ? 13.097 2.387 -6.727 1.00 84.38 92 TRP A N 1
ATOM 730 C CA . TRP A 1 92 ? 13.168 2.332 -5.259 1.00 84.38 92 TRP A CA 1
ATOM 731 C C . TRP A 1 92 ? 12.823 3.659 -4.564 1.00 84.38 92 TRP A C 1
ATOM 733 O O . TRP A 1 92 ? 12.077 3.689 -3.587 1.00 84.38 92 TRP A O 1
ATOM 743 N N . ARG A 1 93 ? 13.299 4.784 -5.118 1.00 86.69 93 ARG A N 1
ATOM 744 C CA . ARG A 1 93 ? 12.998 6.133 -4.607 1.00 86.69 93 ARG A CA 1
ATOM 745 C C . ARG A 1 93 ? 11.499 6.447 -4.646 1.00 86.69 93 ARG A C 1
ATOM 747 O O . ARG A 1 93 ? 10.962 6.966 -3.676 1.00 86.69 93 ARG A O 1
ATOM 754 N N . LYS A 1 94 ? 10.827 6.108 -5.749 1.00 84.44 94 LYS A N 1
ATOM 755 C CA . LYS A 1 94 ? 9.387 6.328 -5.948 1.00 84.44 94 LYS A CA 1
ATOM 756 C C . LYS A 1 94 ? 8.557 5.333 -5.148 1.00 84.44 94 LYS A C 1
ATOM 758 O O . LYS A 1 94 ? 7.538 5.721 -4.590 1.00 84.44 94 LYS A O 1
ATOM 763 N N . ALA A 1 95 ? 9.015 4.086 -5.038 1.00 86.69 95 ALA A N 1
ATOM 764 C CA . ALA A 1 95 ? 8.379 3.065 -4.212 1.00 86.69 95 ALA A CA 1
ATOM 765 C C . ALA A 1 95 ? 8.304 3.510 -2.744 1.00 86.69 95 ALA A C 1
ATOM 767 O O . ALA A 1 95 ? 7.257 3.367 -2.119 1.00 86.69 95 ALA A O 1
ATOM 768 N N . PHE A 1 96 ? 9.366 4.137 -2.223 1.00 89.62 96 PHE A N 1
ATOM 769 C CA . PHE A 1 96 ? 9.346 4.764 -0.901 1.00 89.62 96 PHE A CA 1
ATOM 770 C C . PHE A 1 96 ? 8.361 5.929 -0.799 1.00 89.62 96 PHE A C 1
ATOM 772 O O . PHE A 1 96 ? 7.634 6.016 0.186 1.00 89.62 96 PHE A O 1
ATOM 779 N N . THR A 1 97 ? 8.307 6.809 -1.804 1.00 89.88 97 THR A N 1
ATOM 780 C CA . THR A 1 97 ? 7.339 7.916 -1.822 1.00 89.88 97 THR A CA 1
ATOM 781 C C . THR A 1 97 ? 5.902 7.398 -1.811 1.00 89.88 97 THR A C 1
ATOM 783 O O . THR A 1 97 ? 5.116 7.826 -0.975 1.00 89.88 97 THR A O 1
ATOM 786 N N . ILE A 1 98 ? 5.577 6.430 -2.672 1.00 88.81 98 ILE A N 1
ATOM 787 C CA . ILE A 1 98 ? 4.249 5.807 -2.743 1.00 88.81 98 ILE A CA 1
ATOM 788 C C . ILE A 1 98 ? 3.917 5.114 -1.422 1.00 88.81 98 ILE A C 1
ATOM 790 O O . ILE A 1 98 ? 2.820 5.300 -0.902 1.00 88.81 98 ILE A O 1
ATOM 794 N N . ALA A 1 99 ? 4.861 4.359 -0.852 1.00 90.25 99 ALA A N 1
ATOM 795 C CA . ALA A 1 99 ? 4.651 3.684 0.420 1.00 90.25 99 ALA A CA 1
ATOM 796 C C . ALA A 1 99 ? 4.410 4.674 1.568 1.00 90.25 99 ALA A C 1
ATOM 798 O O . ALA A 1 99 ? 3.506 4.469 2.374 1.00 90.25 99 ALA A O 1
ATOM 799 N N . GLY A 1 100 ? 5.160 5.778 1.607 1.00 91.00 100 GLY A N 1
ATOM 800 C CA . GLY A 1 100 ? 4.957 6.857 2.572 1.00 91.00 100 GLY A CA 1
ATOM 801 C C . GLY A 1 100 ? 3.602 7.549 2.405 1.00 91.00 100 GLY A C 1
ATOM 802 O O . GLY A 1 100 ? 2.883 7.731 3.386 1.00 91.00 100 GLY A O 1
ATOM 803 N N . SER A 1 101 ? 3.209 7.878 1.170 1.00 91.31 101 SER A N 1
ATOM 804 C CA . SER A 1 101 ? 1.891 8.456 0.871 1.00 91.31 101 SER A CA 1
ATOM 805 C C . SER A 1 101 ? 0.751 7.516 1.263 1.00 91.31 101 SER A C 1
ATOM 807 O O . SER A 1 101 ? -0.231 7.956 1.858 1.00 91.31 101 SER A O 1
ATOM 809 N N . MET A 1 102 ? 0.901 6.219 0.992 1.00 91.06 102 MET A N 1
ATOM 810 C CA . MET A 1 102 ? -0.068 5.205 1.396 1.00 91.06 102 MET A CA 1
ATOM 811 C C . MET A 1 102 ? -0.125 5.062 2.921 1.00 91.06 102 MET A C 1
ATOM 813 O O . MET A 1 102 ? -1.209 4.954 3.484 1.00 91.06 102 MET A O 1
ATOM 817 N N . GLY A 1 103 ? 1.015 5.131 3.611 1.00 90.81 103 GLY A N 1
ATOM 818 C CA . GLY A 1 103 ? 1.058 5.135 5.072 1.00 90.81 103 GLY A CA 1
ATOM 819 C C . GLY A 1 103 ? 0.330 6.333 5.684 1.00 90.81 103 GLY A C 1
ATOM 820 O O . GLY A 1 103 ? -0.453 6.161 6.618 1.00 90.81 103 GLY A O 1
ATOM 821 N N . ALA A 1 104 ? 0.511 7.532 5.124 1.00 91.38 104 ALA A N 1
ATOM 822 C CA . ALA A 1 104 ? -0.225 8.724 5.547 1.00 91.38 104 ALA A CA 1
ATOM 823 C C . ALA A 1 104 ? -1.739 8.564 5.328 1.00 91.38 104 ALA A C 1
ATOM 825 O O . ALA A 1 104 ? -2.527 8.830 6.236 1.00 91.38 104 ALA A O 1
ATOM 826 N N . TYR A 1 105 ? -2.143 8.058 4.159 1.00 90.50 105 TYR A N 1
ATOM 827 C CA . TYR A 1 105 ? -3.541 7.753 3.857 1.00 90.50 105 TYR A CA 1
ATOM 828 C C . TYR A 1 105 ? -4.145 6.750 4.854 1.00 90.50 105 TYR A C 1
ATOM 830 O O . TYR A 1 105 ? -5.174 7.031 5.468 1.00 90.50 105 TYR A O 1
ATOM 838 N N . MET A 1 106 ? -3.479 5.616 5.087 1.00 87.81 106 MET A N 1
ATOM 839 C CA . MET A 1 106 ? -3.968 4.582 6.006 1.00 87.81 106 MET A CA 1
ATOM 840 C C . MET A 1 106 ? -3.998 5.063 7.461 1.00 87.81 106 MET A C 1
ATOM 842 O O . MET A 1 106 ? -4.854 4.628 8.231 1.00 87.81 106 MET A O 1
ATOM 846 N N . THR A 1 107 ? -3.124 6.000 7.839 1.00 89.00 107 THR A N 1
ATOM 847 C CA . THR A 1 107 ? -3.174 6.660 9.153 1.00 89.00 107 THR A CA 1
ATOM 848 C C . THR A 1 107 ? -4.447 7.492 9.301 1.00 89.00 107 THR A C 1
ATOM 850 O O . THR A 1 107 ? -5.132 7.374 10.313 1.00 89.00 107 THR A O 1
ATOM 853 N N . LEU A 1 108 ? -4.815 8.282 8.285 1.00 88.31 108 LEU A N 1
ATOM 854 C CA . LEU A 1 108 ? -6.067 9.048 8.298 1.00 88.31 108 LEU A CA 1
ATOM 855 C C . LEU A 1 108 ? -7.293 8.134 8.376 1.00 88.31 108 LEU A C 1
ATOM 857 O O . LEU A 1 108 ? -8.200 8.403 9.158 1.00 88.31 108 LEU A O 1
ATOM 861 N N . ILE A 1 109 ? -7.299 7.033 7.620 1.00 84.62 109 ILE A N 1
ATOM 862 C CA . ILE A 1 109 ? -8.364 6.023 7.690 1.00 84.62 109 ILE A CA 1
ATOM 863 C C . ILE A 1 109 ? -8.443 5.404 9.082 1.00 84.62 109 ILE A C 1
ATOM 865 O O . ILE A 1 109 ? -9.527 5.271 9.634 1.00 84.62 109 ILE A O 1
ATOM 869 N N . THR A 1 110 ? -7.302 5.058 9.667 1.00 83.56 110 THR A N 1
ATOM 870 C CA . THR A 1 110 ? -7.224 4.497 11.017 1.00 83.56 110 THR A CA 1
ATOM 871 C C . THR A 1 110 ? -7.808 5.449 12.059 1.00 83.56 110 THR A C 1
ATOM 873 O O . THR A 1 110 ? -8.581 5.023 12.912 1.00 83.56 110 THR A O 1
ATOM 876 N N . ILE A 1 111 ? -7.476 6.742 11.974 1.00 84.88 111 ILE A N 1
ATOM 877 C CA . ILE A 1 111 ? -8.045 7.779 12.841 1.00 84.88 111 ILE A CA 1
ATOM 878 C C . ILE A 1 111 ? -9.554 7.890 12.604 1.00 84.88 111 ILE A C 1
ATOM 880 O O . ILE A 1 111 ? -10.310 7.928 13.566 1.00 84.88 111 ILE A O 1
ATOM 884 N N . ALA A 1 112 ? -10.003 7.916 11.348 1.00 82.69 112 ALA A N 1
ATOM 885 C CA . ALA A 1 112 ? -11.423 8.010 11.024 1.00 82.69 112 ALA A CA 1
ATOM 886 C C . ALA A 1 112 ? -12.216 6.819 11.576 1.00 82.69 112 ALA A C 1
ATOM 888 O O . ALA A 1 112 ? -13.235 7.035 12.216 1.00 82.69 112 ALA A O 1
ATOM 889 N N . LEU A 1 113 ? -11.724 5.588 11.397 1.00 78.25 113 LEU A N 1
ATOM 890 C CA . LEU A 1 113 ? -12.352 4.376 11.934 1.00 78.25 113 LEU A CA 1
ATOM 891 C C . LEU A 1 113 ? -12.485 4.443 13.460 1.00 78.25 113 LEU A C 1
ATOM 893 O O . LEU A 1 113 ? -13.554 4.181 13.980 1.00 78.25 113 LEU A O 1
ATOM 897 N N . ARG A 1 114 ? -11.437 4.891 14.159 1.00 76.50 114 ARG A N 1
ATOM 898 C CA . ARG A 1 114 ? -11.423 5.021 15.627 1.00 76.50 114 ARG A CA 1
ATOM 899 C C . ARG A 1 114 ? -12.349 6.095 16.197 1.00 76.50 114 ARG A C 1
ATOM 901 O O . ARG A 1 114 ? -12.634 6.049 17.384 1.00 76.50 114 ARG A O 1
ATOM 908 N N . ASN A 1 115 ? -12.709 7.103 15.406 1.00 75.81 115 ASN A N 1
ATOM 909 C CA . ASN A 1 115 ? -13.562 8.217 15.842 1.00 75.81 115 ASN A CA 1
ATOM 910 C C . ASN A 1 115 ? -15.001 8.107 15.305 1.00 75.81 115 ASN A C 1
ATOM 912 O O . ASN A 1 115 ? -15.804 9.004 15.553 1.00 75.81 115 ASN A O 1
ATOM 916 N N . LEU A 1 116 ? -15.292 7.080 14.502 1.00 66.75 116 LEU A N 1
ATOM 917 C CA . LEU A 1 116 ? -16.630 6.776 13.990 1.00 66.75 116 LEU A CA 1
ATOM 918 C C . LEU A 1 116 ? -17.346 5.695 14.820 1.00 66.75 116 LEU A C 1
ATOM 920 O O . LEU A 1 116 ? -18.539 5.497 14.599 1.00 66.75 116 LEU A O 1
ATOM 924 N N . ASP A 1 117 ? -16.632 5.044 15.743 1.00 52.84 117 ASP A N 1
ATOM 925 C CA . ASP A 1 117 ? -17.198 4.277 16.864 1.00 52.84 117 ASP A 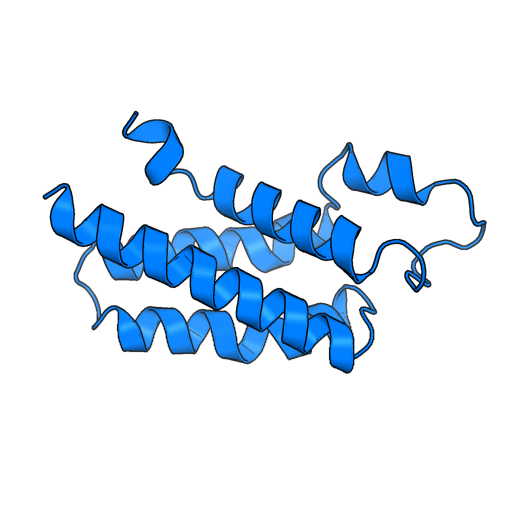CA 1
ATOM 926 C C . ASP A 1 117 ? -17.736 5.220 17.957 1.00 52.84 117 ASP A C 1
ATOM 928 O O . ASP A 1 117 ? -18.810 4.918 18.529 1.00 52.84 117 ASP A O 1
#

Radius of gyration: 14.56 Å; chains: 1; bounding box: 34×20×45 Å

pLDDT: mean 75.44, std 15.49, range [38.25, 91.38]

Sequence (117 aa):
MEYFVTSPLLDLVILTVLMFIFARHEADWEPGGSRSAMFFTLLNPKVAIIFWPQCVLCRLLVGGDLIPPIVALLIFVLPLAPLLYRFCYVPWRKAFTIAGSMGAYMTLITIALRNLD

Secondary structure (DSSP, 8-state):
-HHHHH-HHHHHHHHHHHHHHHHTTS-TT-SSTT-HHHHHHS--HHHHHHHHHHHHHHHHHHHTTSS-HHHHHHHHHTTHHHHHHHHH---HHHHHHHHHHHHHHHHHHHHHHHHH-